Protein AF-A0A2U0E2W1-F1 (afdb_monomer_lite)

Foldseek 3Di:
DPDDFFWWFFQDWADDPFKTKTFIDTPVQQVVCVVVVHDSNPRDTQKMWMWGHPVPPPDTDIDMDGPDDPPRPVNVNSVVCSVVRVVLSVVCVVVVHHPVRSCVVGGRDIDGPDD

Secondary structure (DSSP, 8-state):
-PPPP--EEEEEEEE-SSEEEEEEEEHHHHHHHHHTT--STTS--SEEEEEEE-SSSS-EEEEEEE-PPTT-HHHHHHHHTHHHHHHHHHHHHHTT--HHHHHHHHTT-EE----

Sequence (115 aa):
MEEKLTHLIINWIEVDHHMILVGATDNIHWNLEKEFGGSGADAKSSVWVTLEENGKGRSFSEEAHFFCFPGDPARSLAMSHVFDLFETAWSIKNQNMNLDEAREKFFGKIIEAVA

Radius of gyration: 14.32 Å; chains: 1; bounding box: 39×30×36 Å

Structure (mmCIF, N/CA/C/O backbone):
data_AF-A0A2U0E2W1-F1
#
_entry.id   AF-A0A2U0E2W1-F1
#
loop_
_atom_site.group_PDB
_atom_site.id
_atom_site.type_symbol
_atom_site.label_atom_id
_atom_site.label_alt_id
_atom_site.label_comp_id
_atom_site.label_asym_id
_atom_site.label_entity_id
_atom_site.label_seq_id
_atom_site.pdbx_PDB_ins_code
_atom_site.Cartn_x
_atom_site.Cartn_y
_atom_site.Cartn_z
_atom_site.occupancy
_atom_site.B_iso_or_equiv
_atom_site.auth_seq_id
_atom_site.auth_comp_id
_atom_site.auth_asym_id
_atom_site.auth_atom_id
_atom_site.pdbx_PDB_model_num
ATOM 1 N N . MET A 1 1 ? 18.323 5.177 -19.862 1.00 47.75 1 MET A N 1
ATOM 2 C CA . MET A 1 1 ? 18.703 4.117 -18.910 1.00 47.75 1 MET A CA 1
ATOM 3 C C . MET A 1 1 ? 17.381 3.547 -18.445 1.00 47.75 1 MET A C 1
ATOM 5 O O . MET A 1 1 ? 16.591 4.339 -17.956 1.00 47.75 1 MET A O 1
ATOM 9 N N . GLU A 1 2 ? 17.062 2.287 -18.748 1.00 62.94 2 GLU A N 1
ATOM 10 C CA . GLU A 1 2 ? 15.793 1.710 -18.282 1.00 62.94 2 GLU A CA 1
ATOM 11 C C . GLU A 1 2 ? 15.810 1.704 -16.757 1.00 62.94 2 GLU A C 1
ATOM 13 O O . GLU A 1 2 ? 16.751 1.198 -16.140 1.00 62.94 2 GLU A O 1
ATOM 18 N N . GLU A 1 3 ? 14.826 2.365 -16.158 1.00 77.06 3 GLU A N 1
ATOM 19 C CA . GLU A 1 3 ? 14.713 2.426 -14.715 1.00 77.06 3 GLU A CA 1
ATOM 20 C C . GLU A 1 3 ? 14.404 1.028 -14.175 1.00 77.06 3 GLU A C 1
ATOM 22 O O . GLU A 1 3 ? 13.548 0.313 -14.696 1.00 77.06 3 GLU A O 1
ATOM 27 N N . LYS A 1 4 ? 15.157 0.597 -13.161 1.00 86.94 4 LYS A N 1
ATOM 28 C CA . LYS A 1 4 ? 15.029 -0.752 -12.618 1.00 86.94 4 LYS A CA 1
ATOM 29 C C . LYS A 1 4 ? 13.922 -0.782 -11.569 1.00 86.94 4 LYS A C 1
ATOM 31 O O . LYS A 1 4 ? 13.895 0.056 -10.667 1.00 86.94 4 LYS A O 1
ATOM 36 N N . LEU A 1 5 ? 13.078 -1.808 -11.641 1.00 90.75 5 LEU A N 1
ATOM 37 C CA . LEU A 1 5 ? 12.143 -2.143 -10.575 1.00 90.75 5 LEU A CA 1
ATOM 38 C C . LEU A 1 5 ? 12.927 -2.557 -9.321 1.00 90.75 5 LEU A C 1
ATOM 40 O O . LEU A 1 5 ? 13.697 -3.522 -9.363 1.00 90.75 5 LEU A O 1
ATOM 44 N N . THR A 1 6 ? 12.756 -1.824 -8.225 1.00 92.81 6 THR A N 1
AT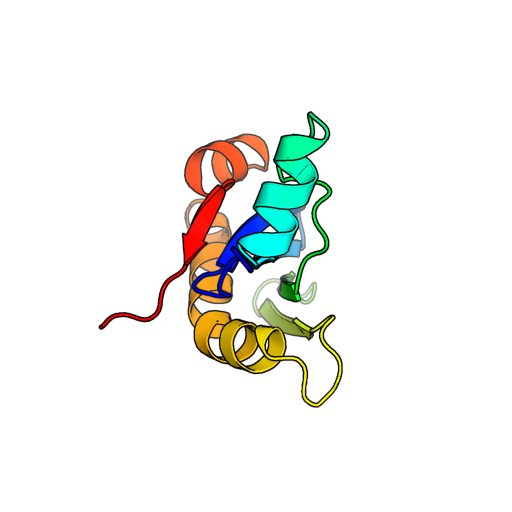OM 45 C CA . THR A 1 6 ? 13.568 -2.004 -7.007 1.00 92.81 6 THR A CA 1
ATOM 46 C C . THR A 1 6 ? 12.755 -2.040 -5.725 1.00 92.81 6 THR A C 1
ATOM 48 O O . THR A 1 6 ? 13.105 -2.804 -4.831 1.00 92.81 6 THR A O 1
ATOM 51 N N . HIS A 1 7 ? 11.689 -1.251 -5.632 1.00 94.94 7 HIS A N 1
ATOM 52 C CA . HIS A 1 7 ? 10.918 -1.097 -4.404 1.00 94.94 7 HIS A CA 1
ATOM 53 C C . HIS A 1 7 ? 9.472 -0.702 -4.698 1.00 94.94 7 HIS A C 1
ATOM 55 O O . HIS A 1 7 ? 9.136 -0.291 -5.816 1.00 94.94 7 HIS A O 1
ATOM 61 N N . LEU A 1 8 ? 8.623 -0.847 -3.682 1.00 96.19 8 LEU A N 1
ATOM 62 C CA . LEU A 1 8 ? 7.266 -0.314 -3.693 1.00 96.19 8 LEU A CA 1
ATOM 63 C C . LEU A 1 8 ? 7.208 0.988 -2.902 1.00 96.19 8 LEU A C 1
ATOM 65 O O . LEU A 1 8 ? 8.022 1.231 -2.013 1.00 96.19 8 LEU A O 1
ATOM 69 N N . ILE A 1 9 ? 6.227 1.818 -3.218 1.00 97.62 9 ILE A N 1
ATOM 70 C CA . ILE A 1 9 ? 5.964 3.093 -2.565 1.00 97.62 9 ILE A CA 1
ATOM 71 C C . ILE A 1 9 ? 4.481 3.128 -2.225 1.00 97.62 9 ILE A C 1
ATOM 73 O O . ILE A 1 9 ? 3.642 2.927 -3.106 1.00 97.62 9 ILE A O 1
ATOM 77 N N . ILE A 1 10 ? 4.149 3.381 -0.959 1.00 98.31 10 ILE A N 1
ATOM 78 C CA . ILE A 1 10 ? 2.753 3.536 -0.536 1.00 98.31 10 ILE A CA 1
ATOM 79 C C . ILE A 1 10 ? 2.178 4.772 -1.217 1.00 98.31 10 ILE A C 1
ATOM 81 O O . ILE A 1 10 ? 2.625 5.893 -0.972 1.00 98.31 10 ILE A O 1
ATOM 85 N N . ASN A 1 11 ? 1.175 4.572 -2.061 1.00 97.94 11 ASN A N 1
ATOM 86 C CA . ASN A 1 11 ? 0.600 5.631 -2.881 1.00 97.94 11 ASN A CA 1
ATOM 87 C C . ASN A 1 11 ? -0.911 5.786 -2.718 1.00 97.94 11 ASN A C 1
ATOM 89 O O . ASN A 1 11 ? -1.475 6.774 -3.174 1.00 97.94 11 ASN A O 1
ATOM 93 N N . TRP A 1 12 ? -1.563 4.857 -2.026 1.00 97.88 12 TRP A N 1
ATOM 94 C CA . TRP A 1 12 ? -2.989 4.939 -1.756 1.00 97.88 12 TRP A CA 1
ATOM 95 C C . TRP A 1 12 ? -3.239 4.593 -0.299 1.00 97.88 12 TRP A C 1
ATOM 97 O O . TRP A 1 12 ? -2.829 3.542 0.179 1.00 97.88 12 TRP A O 1
ATOM 107 N N . ILE A 1 13 ? -3.886 5.498 0.424 1.00 98.25 13 ILE A N 1
ATOM 108 C CA . ILE A 1 13 ? -4.382 5.236 1.769 1.00 98.25 13 ILE A CA 1
ATOM 109 C C . ILE A 1 13 ? -5.830 5.697 1.807 1.00 98.25 13 ILE A C 1
ATOM 111 O O . ILE A 1 13 ? -6.107 6.835 1.428 1.00 98.25 13 ILE A O 1
ATOM 115 N N . GLU A 1 14 ? -6.725 4.833 2.273 1.00 97.31 14 GLU A N 1
ATOM 116 C CA . GLU A 1 14 ? -8.082 5.211 2.664 1.00 97.31 14 GLU A CA 1
ATOM 117 C C . GLU A 1 14 ? -8.341 4.756 4.088 1.00 97.31 14 GLU A C 1
ATOM 119 O O . GLU A 1 14 ? -7.899 3.686 4.511 1.00 97.31 14 GLU A O 1
ATOM 124 N N . VAL A 1 15 ? -9.062 5.591 4.825 1.00 96.81 15 VAL A N 1
ATOM 125 C CA . VAL A 1 15 ? -9.493 5.297 6.184 1.00 96.81 15 VAL A CA 1
ATOM 126 C C . VAL A 1 15 ? -10.961 5.667 6.277 1.00 96.81 15 VAL A C 1
ATOM 128 O O . VAL A 1 15 ? -11.316 6.843 6.204 1.00 96.81 15 VAL A O 1
ATOM 131 N N . ASP A 1 16 ? -11.799 4.655 6.444 1.00 92.50 16 ASP A N 1
ATOM 132 C CA . ASP A 1 16 ? -13.214 4.788 6.759 1.00 92.50 16 ASP A CA 1
ATOM 133 C C . ASP A 1 16 ? -13.531 4.026 8.060 1.00 92.50 16 ASP A C 1
ATOM 135 O O . ASP A 1 16 ? -12.709 3.286 8.603 1.00 92.50 16 ASP A O 1
ATOM 139 N N . HIS A 1 17 ? -14.744 4.200 8.575 1.00 83.75 17 HIS A N 1
ATOM 140 C CA . HIS A 1 17 ? -15.236 3.635 9.827 1.00 83.75 17 HIS A CA 1
ATOM 141 C C . HIS A 1 17 ? -15.154 2.107 9.863 1.00 83.75 17 HIS A C 1
ATOM 143 O O . HIS A 1 17 ? -15.018 1.537 10.943 1.00 83.75 17 HIS A O 1
ATOM 149 N N . HIS A 1 18 ? -15.229 1.453 8.702 1.00 88.12 18 HIS A N 1
ATOM 150 C CA . HIS A 1 18 ? -15.271 -0.006 8.591 1.00 88.12 18 HIS A CA 1
ATOM 151 C C . HIS A 1 18 ? -14.124 -0.602 7.784 1.00 88.12 18 HIS A C 1
ATOM 153 O O . HIS A 1 18 ? -13.991 -1.821 7.763 1.00 88.12 18 HIS A O 1
ATOM 159 N N . MET A 1 19 ? -13.299 0.220 7.137 1.00 94.44 19 MET A N 1
ATOM 160 C CA . MET A 1 19 ? -12.278 -0.255 6.213 1.00 94.44 19 MET A CA 1
ATOM 161 C C . MET A 1 19 ? -11.056 0.656 6.244 1.00 94.44 19 MET A C 1
ATOM 163 O O . MET A 1 19 ? -11.168 1.879 6.189 1.00 94.44 19 MET A O 1
ATOM 167 N N . ILE A 1 20 ? -9.879 0.041 6.261 1.00 97.62 20 ILE A N 1
ATOM 168 C CA . ILE A 1 20 ? -8.612 0.701 5.953 1.00 97.62 20 ILE A CA 1
ATOM 169 C C . ILE A 1 20 ? -8.052 0.069 4.685 1.00 97.62 20 ILE A C 1
ATOM 171 O O . ILE A 1 20 ? -7.963 -1.154 4.606 1.00 97.62 20 ILE A O 1
ATOM 175 N N . LEU A 1 21 ? -7.654 0.896 3.722 1.00 98.12 21 LEU A N 1
ATOM 176 C CA . LEU A 1 21 ? -6.968 0.473 2.505 1.00 98.12 21 LEU A CA 1
ATOM 177 C C . LEU A 1 21 ? -5.548 1.029 2.506 1.00 98.12 21 LEU A C 1
ATOM 179 O O . LEU A 1 21 ? -5.345 2.216 2.764 1.00 98.12 21 LEU A O 1
ATOM 183 N N . VAL A 1 22 ? -4.573 0.182 2.178 1.00 98.50 22 VAL A N 1
ATOM 184 C CA . VAL A 1 22 ? -3.188 0.598 1.926 1.00 98.50 22 VAL A CA 1
ATOM 185 C C . VAL A 1 22 ? -2.727 0.001 0.599 1.00 98.50 22 VAL A C 1
ATOM 187 O O . VAL A 1 22 ? -2.572 -1.211 0.462 1.00 98.50 22 VAL A O 1
ATOM 190 N N . GLY A 1 23 ? -2.524 0.863 -0.390 1.00 98.12 23 GLY A N 1
ATOM 191 C CA . GLY A 1 23 ? -2.039 0.534 -1.722 1.00 98.12 23 GLY A CA 1
ATOM 192 C C . GLY A 1 23 ? -0.613 1.008 -1.950 1.00 98.12 23 GLY A C 1
ATOM 193 O O . GLY A 1 23 ? -0.183 2.039 -1.423 1.00 98.12 23 GLY A O 1
ATOM 194 N N . ALA A 1 24 ? 0.114 0.245 -2.758 1.00 98.06 24 ALA A N 1
ATOM 195 C CA . ALA A 1 24 ? 1.467 0.572 -3.159 1.00 98.06 24 ALA A CA 1
ATOM 196 C C . ALA A 1 24 ? 1.679 0.390 -4.664 1.00 98.06 24 ALA A C 1
ATOM 198 O O . ALA A 1 24 ? 1.205 -0.567 -5.284 1.00 98.06 24 ALA A O 1
ATOM 199 N N . THR A 1 25 ? 2.436 1.316 -5.236 1.00 97.19 25 THR A N 1
ATOM 200 C CA . THR A 1 25 ? 2.920 1.312 -6.619 1.00 97.19 25 THR A CA 1
ATOM 201 C C . THR A 1 25 ? 4.396 0.939 -6.638 1.00 97.19 25 THR A C 1
ATOM 203 O O . THR A 1 25 ? 5.072 1.039 -5.618 1.00 97.19 25 THR A O 1
ATOM 206 N N . ASP A 1 26 ? 4.931 0.539 -7.785 1.00 95.06 26 ASP A N 1
ATOM 207 C CA . ASP A 1 26 ? 6.381 0.455 -7.953 1.00 95.06 26 ASP A CA 1
ATOM 208 C C . ASP A 1 26 ? 7.029 1.809 -8.275 1.00 95.06 26 ASP A C 1
ATOM 210 O O . ASP A 1 26 ? 6.368 2.763 -8.699 1.00 95.06 26 ASP A O 1
ATOM 214 N N . ASN A 1 27 ? 8.349 1.869 -8.078 1.00 94.75 27 ASN A N 1
ATOM 215 C CA . ASN A 1 27 ? 9.157 3.068 -8.283 1.00 94.75 27 ASN A CA 1
ATOM 216 C C . ASN A 1 27 ? 9.107 3.626 -9.713 1.00 94.75 27 ASN A C 1
ATOM 218 O O . ASN A 1 27 ? 9.190 4.839 -9.878 1.00 94.75 27 ASN A O 1
ATOM 222 N N . ILE A 1 28 ? 8.939 2.774 -10.730 1.00 94.69 28 ILE A N 1
ATOM 223 C CA . ILE A 1 28 ? 8.888 3.215 -12.131 1.00 94.69 28 ILE A CA 1
ATOM 224 C C . ILE A 1 28 ? 7.586 3.983 -12.372 1.00 94.69 28 ILE A C 1
ATOM 226 O O . ILE A 1 28 ? 7.612 5.112 -12.859 1.00 94.69 28 ILE A O 1
ATOM 230 N N . HIS A 1 29 ? 6.440 3.409 -11.991 1.00 94.19 29 HIS A N 1
ATOM 231 C CA . HIS A 1 29 ? 5.144 4.081 -12.131 1.00 94.19 29 HIS A CA 1
ATOM 232 C C . HIS A 1 29 ? 5.049 5.351 -11.277 1.00 94.19 29 HIS A C 1
ATOM 234 O O . HIS A 1 29 ? 4.493 6.351 -11.732 1.00 94.19 29 HIS A O 1
ATOM 240 N N . TRP A 1 30 ? 5.623 5.336 -10.071 1.00 95.56 30 TRP A N 1
ATOM 241 C CA . TRP A 1 30 ? 5.699 6.524 -9.221 1.00 95.56 30 TRP A CA 1
ATOM 242 C C . TRP A 1 30 ? 6.482 7.655 -9.891 1.00 95.56 30 TRP A C 1
ATOM 244 O O . TRP A 1 30 ? 5.988 8.778 -9.989 1.00 95.56 30 TRP A O 1
ATOM 254 N N . ASN A 1 31 ? 7.691 7.366 -10.380 1.00 94.12 31 ASN A N 1
ATOM 255 C CA . ASN A 1 31 ? 8.539 8.375 -11.009 1.00 94.12 31 ASN A CA 1
ATOM 256 C C . ASN A 1 31 ? 7.931 8.896 -12.310 1.00 94.12 31 ASN A C 1
ATOM 258 O O . ASN A 1 31 ? 7.939 10.105 -12.527 1.00 94.12 31 ASN A O 1
ATOM 262 N N . LEU A 1 32 ? 7.305 8.027 -13.106 1.00 92.62 32 LEU A N 1
ATOM 263 C CA . LEU A 1 32 ? 6.584 8.438 -14.306 1.00 92.62 32 LEU A CA 1
ATOM 264 C C . LEU A 1 32 ? 5.475 9.450 -13.985 1.00 92.62 32 LEU A C 1
ATOM 266 O O . LEU A 1 32 ? 5.376 10.482 -14.641 1.00 92.62 32 LEU A O 1
ATOM 270 N N . GLU A 1 33 ? 4.655 9.206 -12.960 1.00 92.81 33 GLU A N 1
ATOM 271 C CA . GLU A 1 33 ? 3.610 10.163 -12.575 1.00 92.81 33 GLU A CA 1
ATOM 272 C C . GLU A 1 33 ? 4.210 11.500 -12.109 1.00 92.81 33 GLU A C 1
ATOM 274 O O . GLU A 1 33 ? 3.731 12.569 -12.497 1.00 92.81 33 GLU A O 1
ATOM 279 N N . LYS A 1 34 ? 5.298 11.457 -11.326 1.00 92.06 34 LYS A N 1
ATOM 280 C CA . LYS A 1 34 ? 6.021 12.657 -10.879 1.00 92.06 34 LYS A CA 1
ATOM 281 C C . LYS A 1 34 ? 6.595 13.464 -12.046 1.00 92.06 34 LYS A C 1
ATOM 283 O O . LYS A 1 34 ? 6.529 14.692 -12.010 1.00 92.06 34 LYS A O 1
ATOM 288 N N . GLU A 1 35 ? 7.126 12.810 -13.079 1.00 92.88 35 GLU A N 1
ATOM 289 C CA . GLU A 1 35 ? 7.642 13.471 -14.287 1.00 92.88 35 GLU A CA 1
ATOM 290 C C . GLU A 1 35 ? 6.560 14.279 -15.015 1.00 92.88 35 GLU A C 1
ATOM 292 O O . GLU A 1 35 ? 6.844 15.347 -15.560 1.00 92.88 35 GLU A O 1
ATOM 297 N N . PHE A 1 36 ? 5.304 13.832 -14.959 1.00 90.50 36 PHE A N 1
ATOM 298 C CA . PHE A 1 36 ? 4.155 14.553 -15.516 1.00 90.50 36 PHE A CA 1
ATOM 299 C C . PHE A 1 36 ? 3.539 15.587 -14.556 1.00 90.50 36 PHE A C 1
ATOM 301 O O . PHE A 1 36 ? 2.466 16.122 -14.833 1.00 90.50 36 PHE A O 1
ATOM 308 N N . GLY A 1 37 ? 4.217 15.912 -13.449 1.00 90.38 37 GLY A N 1
ATOM 309 C CA . GLY A 1 37 ? 3.760 16.889 -12.456 1.00 90.38 37 GLY A CA 1
ATOM 310 C C . GLY A 1 37 ? 2.761 16.333 -11.439 1.00 90.38 37 GLY A C 1
ATOM 311 O O . GLY A 1 37 ? 2.159 17.107 -10.693 1.00 90.38 37 GLY A O 1
ATOM 312 N N . GLY A 1 38 ? 2.584 15.011 -11.403 1.00 90.81 38 GLY A N 1
ATOM 313 C CA . GLY A 1 38 ? 1.733 14.316 -10.449 1.00 90.81 38 GLY A CA 1
ATOM 314 C C . GLY A 1 38 ? 2.306 14.269 -9.031 1.00 90.81 38 GLY A C 1
ATOM 315 O O . GLY A 1 38 ? 3.457 14.625 -8.754 1.00 90.81 38 GLY A O 1
ATOM 316 N N . SER A 1 39 ? 1.476 13.817 -8.096 1.00 89.00 39 SER A N 1
ATOM 317 C CA . SER A 1 39 ? 1.822 13.728 -6.676 1.00 89.00 39 SER A CA 1
ATOM 318 C C . SER A 1 39 ? 2.362 12.357 -6.263 1.00 89.00 39 SER A C 1
ATOM 320 O O . SER A 1 39 ? 2.932 12.255 -5.175 1.00 89.00 39 SER A O 1
ATOM 322 N N . GLY A 1 40 ? 2.256 11.341 -7.114 1.00 92.00 40 GLY A N 1
ATOM 323 C CA . GLY A 1 40 ? 2.491 9.939 -6.767 1.00 92.00 40 GLY A CA 1
ATOM 324 C C . GLY A 1 40 ? 1.190 9.200 -6.416 1.00 92.00 40 GLY A C 1
ATOM 325 O O . GLY A 1 40 ? 1.161 7.975 -6.428 1.00 92.00 40 GLY A O 1
ATOM 326 N N . ALA A 1 41 ? 0.112 9.931 -6.100 1.00 90.62 41 ALA A N 1
ATOM 327 C CA . ALA A 1 41 ? -1.154 9.352 -5.653 1.00 90.62 41 ALA A CA 1
ATOM 328 C C . ALA A 1 41 ? -1.951 8.677 -6.778 1.00 90.62 41 ALA A C 1
ATOM 330 O O . ALA A 1 41 ? -2.669 7.719 -6.506 1.00 90.62 41 ALA A O 1
ATOM 331 N N . ASP A 1 42 ? -1.808 9.154 -8.017 1.00 89.19 42 ASP A N 1
ATOM 332 C CA . ASP A 1 42 ? -2.542 8.631 -9.176 1.00 89.19 42 ASP A CA 1
ATOM 333 C C . ASP A 1 42 ? -1.750 7.548 -9.930 1.00 89.19 42 ASP A C 1
ATOM 335 O O . ASP A 1 42 ? -2.230 6.979 -10.915 1.00 89.19 42 ASP A O 1
ATOM 339 N N . ALA A 1 43 ? -0.532 7.235 -9.477 1.00 92.56 43 ALA A N 1
ATOM 340 C CA . ALA A 1 43 ? 0.250 6.123 -9.982 1.00 92.56 43 ALA A CA 1
ATOM 341 C C . ALA A 1 43 ? -0.541 4.814 -9.848 1.00 92.56 43 ALA A C 1
ATOM 343 O O . ALA A 1 43 ? -1.203 4.542 -8.843 1.00 92.56 43 ALA A O 1
ATOM 344 N N . LYS A 1 44 ? -0.456 3.962 -10.871 1.00 91.12 44 LYS A N 1
ATOM 345 C CA . LYS A 1 44 ? -1.110 2.653 -10.856 1.00 91.12 44 LYS A CA 1
ATOM 346 C C . LYS A 1 44 ? -0.558 1.816 -9.694 1.00 91.12 44 LYS A C 1
ATOM 348 O O . LYS A 1 44 ? 0.569 1.340 -9.767 1.00 91.12 44 LYS A O 1
ATOM 353 N N . SER A 1 45 ? -1.372 1.551 -8.674 1.00 93.38 45 SER A N 1
ATOM 354 C CA . SER A 1 45 ? -0.990 0.616 -7.613 1.00 93.38 45 SER A CA 1
ATOM 355 C C . SER A 1 45 ? -0.813 -0.799 -8.173 1.00 93.38 45 SER A C 1
ATOM 357 O O . SER A 1 45 ? -1.651 -1.310 -8.919 1.00 93.38 45 SER A O 1
ATOM 359 N N . SER A 1 46 ? 0.281 -1.448 -7.789 1.00 95.75 46 SER A N 1
ATOM 360 C CA . SER A 1 46 ? 0.594 -2.839 -8.135 1.00 95.75 46 SER A CA 1
ATOM 361 C C . SER A 1 46 ? -0.118 -3.817 -7.196 1.00 95.75 46 SER A C 1
ATOM 363 O O . SER A 1 46 ? -0.501 -4.919 -7.600 1.00 95.75 46 SER A O 1
ATOM 365 N N . VAL A 1 47 ? -0.357 -3.389 -5.955 1.00 97.56 47 VAL A N 1
ATOM 366 C CA . VAL A 1 47 ? -1.103 -4.121 -4.929 1.00 97.56 47 VAL A CA 1
ATOM 367 C C . VAL A 1 47 ? -1.817 -3.145 -4.003 1.00 97.56 47 VAL A C 1
ATOM 369 O O . VAL A 1 47 ? -1.312 -2.053 -3.742 1.00 97.56 47 VAL A O 1
ATOM 372 N N . TRP A 1 48 ? -2.961 -3.555 -3.470 1.00 97.88 48 TRP A N 1
ATOM 373 C CA . TRP A 1 48 ? -3.495 -2.972 -2.247 1.00 97.88 48 TRP A CA 1
ATOM 374 C C . TRP A 1 48 ? -3.926 -4.056 -1.276 1.00 97.88 48 TRP A C 1
ATOM 376 O O . TRP A 1 48 ? -4.254 -5.178 -1.674 1.00 97.88 48 TRP A O 1
ATOM 386 N N . VAL A 1 49 ? -3.944 -3.699 0.000 1.00 98.38 49 VAL A N 1
ATOM 387 C CA . VAL A 1 49 ? -4.547 -4.506 1.051 1.00 98.38 49 VAL A CA 1
ATOM 388 C C . VAL A 1 49 ? -5.710 -3.767 1.683 1.00 98.38 49 VAL A C 1
ATOM 390 O O . VAL A 1 49 ? -5.692 -2.537 1.763 1.00 98.38 49 VAL A O 1
ATOM 393 N N . THR A 1 50 ? -6.693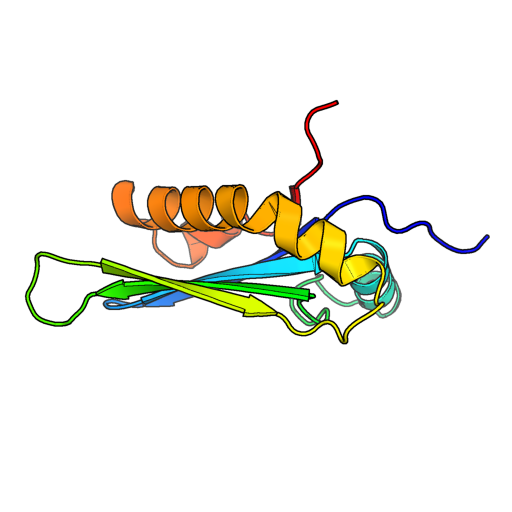 -4.519 2.156 1.00 97.88 50 THR A N 1
ATOM 394 C CA . THR A 1 50 ? -7.791 -3.990 2.959 1.00 97.88 50 THR A CA 1
ATOM 395 C C . THR A 1 50 ? -7.847 -4.684 4.311 1.00 97.88 50 THR A C 1
ATOM 397 O O . THR A 1 50 ? -7.604 -5.886 4.429 1.00 97.88 50 THR A O 1
ATOM 400 N N . LEU A 1 51 ? -8.166 -3.896 5.333 1.00 95.94 51 LEU A N 1
ATOM 401 C CA . LEU A 1 51 ? -8.520 -4.352 6.667 1.00 95.94 51 LEU A CA 1
ATOM 402 C C . LEU A 1 51 ? -9.963 -3.916 6.928 1.00 95.94 51 LEU A C 1
ATOM 404 O O . LEU A 1 51 ? -10.211 -2.732 7.156 1.00 95.94 51 LEU A O 1
ATOM 408 N N . GLU A 1 52 ? -10.907 -4.854 6.861 1.00 94.75 52 GLU A N 1
ATOM 409 C CA . GLU A 1 52 ? -12.347 -4.574 6.950 1.00 94.75 52 GLU A CA 1
ATOM 410 C C . GLU A 1 52 ? -12.956 -5.177 8.218 1.00 94.75 52 GLU A C 1
ATOM 412 O O . GLU A 1 52 ? -12.629 -6.297 8.604 1.00 94.75 52 GLU A O 1
ATOM 417 N N . GLU A 1 53 ? -13.838 -4.437 8.889 1.00 89.44 53 GLU A N 1
ATOM 418 C CA . GLU A 1 53 ? -14.572 -4.917 10.056 1.00 89.44 53 GLU A CA 1
ATOM 419 C C . GLU A 1 53 ? -15.847 -5.662 9.641 1.00 89.44 53 GLU A C 1
ATOM 421 O O . GLU A 1 53 ? -16.751 -5.106 9.022 1.00 89.44 53 GLU A O 1
ATOM 426 N N . ASN A 1 54 ? -16.000 -6.906 10.094 1.00 78.75 54 ASN A N 1
ATOM 427 C CA . ASN A 1 54 ? -17.049 -7.822 9.628 1.00 78.75 54 ASN A CA 1
ATOM 428 C C . ASN A 1 54 ? -18.458 -7.509 10.202 1.00 78.75 54 ASN A C 1
ATOM 430 O O . ASN A 1 54 ? -19.280 -8.416 10.371 1.00 78.75 54 ASN A O 1
ATOM 434 N N . GLY A 1 55 ? -18.725 -6.271 10.635 1.00 67.88 55 GLY A N 1
ATOM 435 C CA . GLY A 1 55 ? -20.001 -5.803 11.203 1.00 67.88 55 GLY A CA 1
ATOM 436 C C . GLY A 1 55 ? -20.415 -6.431 12.545 1.00 67.88 55 GLY A C 1
ATOM 437 O O . GLY A 1 55 ? -21.464 -6.094 13.090 1.00 67.88 55 GLY A O 1
ATOM 438 N N . LYS A 1 56 ? -19.615 -7.355 13.098 1.00 70.06 56 LYS A N 1
ATOM 439 C CA . LYS A 1 56 ? -19.870 -8.054 14.376 1.00 70.06 56 LYS A CA 1
ATOM 440 C C . LYS A 1 56 ? -18.936 -7.623 15.513 1.00 70.06 56 LYS A C 1
ATOM 442 O O . LYS A 1 56 ? -18.913 -8.275 16.559 1.00 70.06 56 LYS A O 1
ATOM 447 N N . GLY A 1 57 ? -18.160 -6.554 15.327 1.00 61.91 57 GLY A N 1
ATOM 448 C CA . GLY A 1 57 ? -17.403 -5.906 16.402 1.00 61.91 57 GLY A CA 1
ATOM 449 C C . GLY A 1 57 ? -16.172 -6.652 16.922 1.00 61.91 57 GLY A C 1
ATOM 450 O O . GLY A 1 57 ? -15.644 -6.263 17.961 1.00 61.91 57 GLY A O 1
ATOM 451 N N . ARG A 1 58 ? -15.758 -7.778 16.315 1.00 64.88 58 ARG A N 1
ATOM 452 C CA . ARG A 1 58 ? -14.710 -8.653 16.896 1.00 64.88 58 ARG A CA 1
ATOM 453 C C . ARG A 1 58 ? -13.771 -9.345 15.916 1.00 64.88 58 ARG A C 1
ATOM 455 O O . ARG A 1 58 ? -12.826 -9.992 16.357 1.00 64.88 58 ARG A O 1
ATOM 462 N N . SER A 1 59 ? -14.020 -9.258 14.620 1.00 80.19 59 SER A N 1
ATOM 463 C CA . SER A 1 59 ? -13.162 -9.891 13.623 1.00 80.19 59 SER A CA 1
ATOM 464 C C . SER A 1 59 ? -12.948 -8.897 12.503 1.00 80.19 59 SER A C 1
ATOM 466 O O . SER A 1 59 ? -13.913 -8.249 12.099 1.00 80.19 59 SER A O 1
ATOM 468 N N . PHE A 1 60 ? -11.693 -8.778 12.084 1.00 87.94 60 PHE A N 1
ATOM 469 C CA . PHE A 1 60 ? -11.310 -8.091 10.865 1.00 87.94 60 PHE A CA 1
ATOM 470 C C . PHE A 1 60 ? -10.956 -9.141 9.817 1.00 87.94 60 PHE A C 1
ATOM 472 O O . PHE A 1 60 ? -10.377 -10.179 10.157 1.00 87.94 60 PHE A O 1
ATOM 479 N N . SER A 1 61 ? -11.319 -8.889 8.568 1.00 93.38 61 SER A N 1
ATOM 480 C CA . SER A 1 61 ? -10.801 -9.609 7.411 1.00 93.38 61 SER A CA 1
ATOM 481 C C . SER A 1 61 ? -9.659 -8.830 6.776 1.00 93.38 61 SER A C 1
ATOM 483 O O . SER A 1 61 ? -9.709 -7.607 6.665 1.00 93.38 61 SER A O 1
ATOM 485 N N . GLU A 1 62 ? -8.646 -9.576 6.353 1.00 95.69 62 GLU A N 1
ATOM 486 C CA . GLU A 1 62 ? -7.480 -9.085 5.630 1.00 95.69 62 GLU A CA 1
ATOM 487 C C . GLU A 1 62 ? -7.546 -9.607 4.196 1.00 95.69 62 GLU A C 1
ATOM 489 O O . GLU A 1 62 ? -7.547 -10.821 3.974 1.00 95.69 62 GLU A O 1
ATOM 494 N N . GLU A 1 63 ? -7.601 -8.707 3.216 1.00 97.31 63 GLU A N 1
ATOM 495 C CA . GLU A 1 63 ? -7.570 -9.074 1.800 1.00 97.31 63 GLU A CA 1
ATOM 496 C C . GLU A 1 63 ? -6.423 -8.384 1.073 1.00 97.31 63 GLU A C 1
ATOM 498 O O . GLU A 1 63 ? -6.078 -7.245 1.373 1.00 97.31 63 GLU A O 1
ATOM 503 N N . ALA A 1 64 ? -5.845 -9.074 0.090 1.00 97.44 64 ALA A N 1
ATOM 504 C CA . ALA A 1 64 ? -4.821 -8.531 -0.792 1.00 97.44 64 ALA A CA 1
ATOM 505 C C . ALA A 1 64 ? -5.282 -8.649 -2.245 1.00 97.44 64 ALA A C 1
ATOM 507 O O . ALA A 1 64 ? -5.653 -9.730 -2.709 1.00 97.44 64 ALA A O 1
ATOM 508 N N . HIS A 1 65 ? -5.216 -7.540 -2.974 1.00 97.44 65 HIS A N 1
ATOM 509 C CA . HIS A 1 65 ? -5.612 -7.446 -4.374 1.00 97.44 65 HIS A CA 1
ATOM 510 C C . HIS A 1 65 ? -4.405 -7.036 -5.207 1.00 97.44 65 HIS A C 1
ATOM 512 O O . HIS A 1 65 ? -3.713 -6.075 -4.879 1.00 97.44 65 HIS A O 1
ATOM 518 N N . PHE A 1 66 ? -4.150 -7.761 -6.294 1.00 96.38 66 PHE A N 1
ATOM 519 C CA . PHE A 1 66 ? -2.986 -7.550 -7.154 1.00 96.38 66 PHE A CA 1
ATOM 520 C C . PHE A 1 66 ? -3.423 -7.104 -8.549 1.00 96.38 66 PHE A C 1
ATOM 522 O O . PHE A 1 66 ? -4.275 -7.742 -9.167 1.00 96.38 66 PHE A O 1
ATOM 529 N N . PHE A 1 67 ? -2.772 -6.069 -9.079 1.00 94.88 67 PHE A N 1
ATOM 530 C CA . PHE A 1 67 ? -3.063 -5.475 -10.396 1.00 94.88 67 PHE A CA 1
ATOM 531 C C . PHE A 1 67 ? -1.950 -5.733 -11.421 1.00 94.88 67 PHE A C 1
ATOM 533 O O . PHE A 1 67 ? -1.843 -5.063 -12.458 1.00 94.88 67 PHE A O 1
ATOM 540 N N . CYS A 1 68 ? -1.116 -6.727 -11.121 1.00 92.12 68 CYS A N 1
ATOM 541 C CA . CYS A 1 68 ? -0.056 -7.238 -11.975 1.00 92.12 68 CYS A CA 1
ATOM 542 C C . CYS A 1 68 ? -0.525 -8.518 -12.678 1.00 92.12 68 CYS A C 1
ATOM 544 O O . CYS A 1 68 ? -1.125 -9.402 -12.059 1.00 92.12 68 CYS A O 1
ATOM 546 N N . PHE A 1 69 ? -0.211 -8.657 -13.963 1.00 89.25 69 PHE A N 1
ATOM 547 C CA . PHE A 1 69 ? -0.495 -9.883 -14.711 1.00 89.25 69 PHE A CA 1
ATOM 548 C C . PHE A 1 69 ? 0.535 -10.985 -14.380 1.00 89.25 69 PHE A C 1
ATOM 550 O O . PHE A 1 69 ? 1.637 -10.698 -13.902 1.00 89.25 69 PHE A O 1
ATOM 557 N N . PRO A 1 70 ? 0.223 -12.275 -14.610 1.00 90.94 70 PRO A N 1
ATOM 558 C CA . PRO A 1 70 ? 1.205 -13.347 -14.456 1.00 90.94 70 PRO A CA 1
ATOM 559 C C . PRO A 1 70 ? 2.455 -13.115 -15.323 1.00 90.94 70 PRO A C 1
ATOM 561 O O . PRO A 1 70 ? 2.340 -12.934 -16.531 1.00 90.94 70 PRO A O 1
ATOM 564 N N . GLY A 1 71 ? 3.643 -13.146 -14.709 1.00 86.88 71 GLY A N 1
ATOM 565 C CA . GLY A 1 71 ? 4.927 -12.888 -15.380 1.00 86.88 71 GLY A CA 1
ATOM 566 C C . GLY A 1 71 ? 5.414 -11.436 -15.314 1.00 86.88 71 GLY A C 1
ATOM 567 O O . GLY A 1 71 ? 6.557 -11.174 -15.677 1.00 86.88 71 GLY A O 1
ATOM 568 N N . ASP A 1 72 ? 4.592 -10.513 -14.811 1.00 89.00 72 ASP A N 1
ATOM 569 C CA . ASP A 1 72 ? 5.001 -9.138 -14.519 1.00 89.00 72 ASP A CA 1
ATOM 570 C C . ASP A 1 72 ? 6.057 -9.116 -13.390 1.00 89.00 72 ASP A C 1
ATOM 572 O O . ASP A 1 72 ? 5.791 -9.656 -12.307 1.00 89.00 72 ASP A O 1
ATOM 576 N N . PRO A 1 73 ? 7.239 -8.498 -13.590 1.00 86.81 73 PRO A N 1
ATOM 577 C CA . PRO A 1 73 ? 8.248 -8.346 -12.542 1.00 86.81 73 PRO A CA 1
ATOM 578 C C . PRO A 1 73 ? 7.722 -7.678 -11.261 1.00 86.81 73 PRO A C 1
ATOM 580 O O . PRO A 1 73 ? 8.140 -8.060 -10.165 1.00 86.81 73 PRO A O 1
ATOM 583 N N . ALA A 1 74 ? 6.772 -6.741 -11.371 1.00 90.75 74 ALA A N 1
ATOM 584 C CA . ALA A 1 74 ? 6.165 -6.059 -10.225 1.00 90.75 74 ALA A CA 1
ATOM 585 C C . ALA A 1 74 ? 5.356 -7.013 -9.339 1.00 90.75 74 ALA A C 1
ATOM 587 O O . ALA A 1 74 ? 5.241 -6.789 -8.135 1.00 90.75 74 ALA A O 1
ATOM 588 N N . ARG A 1 75 ? 4.861 -8.128 -9.893 1.00 93.69 75 ARG A N 1
ATOM 589 C CA . ARG A 1 75 ? 4.045 -9.101 -9.158 1.00 93.69 75 ARG A CA 1
ATOM 590 C C . ARG A 1 75 ? 4.815 -9.766 -8.022 1.00 93.69 75 ARG A C 1
ATOM 592 O O . ARG A 1 75 ? 4.272 -9.920 -6.932 1.00 93.69 75 ARG A O 1
ATOM 599 N N . SER A 1 76 ? 6.052 -10.195 -8.273 1.00 92.00 76 SER A N 1
ATOM 600 C CA . SER A 1 76 ? 6.869 -10.855 -7.246 1.00 92.00 76 SER A CA 1
ATOM 601 C C . SER A 1 76 ? 7.184 -9.903 -6.096 1.00 92.00 76 SER A C 1
ATOM 603 O O . SER A 1 76 ? 7.097 -10.305 -4.940 1.00 92.00 76 SER A O 1
ATOM 605 N N . LEU A 1 77 ? 7.478 -8.642 -6.423 1.00 92.50 77 LEU A N 1
ATOM 606 C CA . LEU A 1 77 ? 7.747 -7.593 -5.444 1.00 92.50 77 LEU A CA 1
ATOM 607 C C . LEU A 1 77 ? 6.492 -7.232 -4.632 1.00 92.50 77 LEU A C 1
ATOM 609 O O . LEU A 1 77 ? 6.542 -7.145 -3.411 1.00 92.50 77 LEU A O 1
ATOM 613 N N . ALA A 1 78 ? 5.341 -7.094 -5.295 1.00 94.25 78 ALA A N 1
ATOM 614 C CA . ALA A 1 78 ? 4.053 -6.904 -4.635 1.00 94.25 78 ALA A CA 1
ATOM 615 C C . ALA A 1 78 ? 3.759 -8.026 -3.630 1.00 94.25 78 ALA A C 1
ATOM 617 O O . ALA A 1 78 ? 3.388 -7.760 -2.491 1.00 94.25 78 ALA A O 1
ATOM 618 N N . MET A 1 79 ? 3.964 -9.284 -4.031 1.00 94.75 79 MET A N 1
ATOM 619 C CA . MET A 1 79 ? 3.721 -10.444 -3.172 1.00 94.75 79 MET A CA 1
ATOM 620 C C . MET A 1 79 ? 4.668 -10.530 -1.976 1.00 94.75 79 MET A C 1
ATOM 622 O O . MET A 1 79 ? 4.220 -10.918 -0.900 1.00 94.75 79 MET A O 1
ATOM 626 N N . SER A 1 80 ? 5.945 -10.168 -2.131 1.00 93.06 80 SER A N 1
ATOM 627 C CA . SER A 1 80 ? 6.908 -10.217 -1.023 1.00 93.06 80 SER A CA 1
ATOM 628 C C . SER A 1 80 ? 6.630 -9.190 0.075 1.00 93.06 80 SER A C 1
ATOM 630 O O . SER A 1 80 ? 7.104 -9.379 1.190 1.00 93.06 80 SER A O 1
ATOM 632 N N . HIS A 1 81 ? 5.851 -8.147 -0.223 1.00 94.44 81 HIS A N 1
ATOM 633 C CA . HIS A 1 81 ? 5.601 -7.012 0.671 1.00 94.44 81 HIS A CA 1
ATOM 634 C C . HIS A 1 81 ? 4.153 -6.875 1.152 1.00 94.44 81 HIS A C 1
ATOM 636 O O . HIS A 1 81 ? 3.813 -5.904 1.823 1.00 94.44 81 HIS A O 1
ATOM 642 N N . VAL A 1 82 ? 3.287 -7.853 0.869 1.00 96.00 82 VAL A N 1
ATOM 643 C CA . VAL A 1 82 ? 1.898 -7.833 1.365 1.00 96.00 82 VAL A CA 1
ATOM 644 C C . VAL A 1 82 ? 1.833 -7.789 2.892 1.00 96.00 82 VAL A C 1
ATOM 646 O O . VAL A 1 82 ? 0.991 -7.089 3.445 1.00 96.00 82 VAL A O 1
ATOM 649 N N . PHE A 1 83 ? 2.745 -8.487 3.572 1.00 96.12 83 PHE A N 1
ATOM 650 C CA . PHE A 1 83 ? 2.834 -8.445 5.031 1.00 96.12 83 PHE A CA 1
ATOM 651 C C . PHE A 1 83 ? 3.096 -7.021 5.550 1.00 96.12 83 PHE A C 1
ATOM 653 O O . PHE A 1 83 ? 2.387 -6.554 6.435 1.00 96.12 83 PHE A O 1
ATOM 660 N N . ASP A 1 84 ? 4.042 -6.293 4.948 1.00 96.62 84 ASP A N 1
ATOM 661 C CA . ASP A 1 84 ? 4.375 -4.917 5.346 1.00 96.62 84 ASP A CA 1
ATOM 662 C C . ASP A 1 84 ? 3.190 -3.950 5.156 1.00 96.62 84 ASP A C 1
ATOM 664 O O . ASP A 1 84 ? 2.992 -3.010 5.937 1.00 96.62 84 ASP A O 1
ATOM 668 N N . LEU A 1 85 ? 2.374 -4.189 4.125 1.00 97.62 85 LEU A N 1
ATOM 669 C CA . LEU A 1 85 ? 1.157 -3.419 3.870 1.00 97.62 85 LEU A CA 1
ATOM 670 C C . LEU A 1 85 ? 0.081 -3.700 4.925 1.00 97.62 85 LEU A C 1
ATOM 672 O O . LEU A 1 85 ? -0.528 -2.753 5.427 1.00 97.62 85 LEU A O 1
ATOM 676 N N . PHE A 1 86 ? -0.118 -4.963 5.314 1.00 97.81 86 PHE A N 1
ATOM 677 C CA . PHE A 1 86 ? -1.038 -5.311 6.402 1.00 97.81 86 PHE A CA 1
ATOM 678 C C . PHE A 1 86 ? -0.585 -4.732 7.742 1.00 97.81 86 PHE A C 1
ATOM 680 O O . PHE A 1 86 ? -1.389 -4.112 8.435 1.00 97.81 86 PHE A O 1
ATOM 687 N N . GLU A 1 87 ? 0.703 -4.826 8.079 1.00 97.69 87 GLU A N 1
ATOM 688 C CA . GLU A 1 87 ? 1.253 -4.195 9.286 1.00 97.69 87 GLU A CA 1
ATOM 689 C C . GLU A 1 87 ? 1.024 -2.678 9.284 1.00 97.69 87 GLU A C 1
ATOM 691 O O . GLU A 1 87 ? 0.716 -2.080 10.318 1.00 97.69 87 GLU A O 1
ATOM 696 N N . THR A 1 88 ? 1.101 -2.039 8.113 1.00 97.94 88 THR A N 1
ATOM 697 C CA . THR A 1 88 ? 0.764 -0.618 7.969 1.00 97.94 88 THR A CA 1
ATOM 698 C C . THR A 1 88 ? -0.725 -0.359 8.221 1.00 97.94 88 THR A C 1
ATOM 700 O O . THR A 1 88 ? -1.055 0.535 9.005 1.00 97.94 88 THR A O 1
ATOM 703 N N . ALA A 1 89 ? -1.626 -1.156 7.639 1.00 97.88 89 ALA A N 1
ATOM 704 C CA . ALA A 1 89 ? -3.070 -1.045 7.868 1.00 97.88 89 ALA A CA 1
ATOM 705 C C . ALA A 1 89 ? -3.438 -1.246 9.353 1.00 97.88 89 ALA A C 1
ATOM 707 O O . ALA A 1 89 ? -4.189 -0.454 9.930 1.00 97.88 89 ALA A O 1
ATOM 708 N N . TRP A 1 90 ? -2.835 -2.234 10.020 1.00 97.31 90 TRP A N 1
ATOM 709 C CA . TRP A 1 90 ? -2.982 -2.445 11.462 1.00 97.31 90 TRP A CA 1
ATOM 710 C C . TRP A 1 90 ? -2.415 -1.297 12.288 1.00 97.31 90 TRP A C 1
ATOM 712 O O . TRP A 1 90 ? -3.013 -0.910 13.291 1.00 97.31 90 TRP A O 1
ATOM 722 N N . SER A 1 91 ? -1.286 -0.718 11.877 1.00 97.69 91 SER A N 1
ATOM 723 C CA . SER A 1 91 ? -0.699 0.453 12.530 1.00 97.69 91 SER A CA 1
ATOM 724 C C . SER A 1 91 ? -1.689 1.620 12.551 1.00 97.69 91 SER A C 1
ATOM 726 O O . SER A 1 91 ? -1.926 2.188 13.621 1.00 97.69 91 SER A O 1
ATOM 728 N N . ILE A 1 92 ? -2.313 1.918 11.405 1.00 97.50 92 ILE A N 1
ATOM 729 C CA . ILE A 1 92 ? -3.368 2.934 11.253 1.00 97.50 92 ILE A CA 1
ATOM 730 C C . ILE A 1 92 ? -4.542 2.613 12.189 1.00 97.50 92 ILE A C 1
ATOM 732 O O . ILE A 1 92 ? -4.947 3.467 12.983 1.00 97.50 92 ILE A O 1
ATOM 736 N N . LYS A 1 93 ? -5.035 1.365 12.175 1.00 95.25 93 LYS A N 1
ATOM 737 C CA . LYS A 1 93 ? -6.168 0.932 13.010 1.00 95.25 93 LYS A CA 1
ATOM 738 C C . LYS A 1 93 ? -5.895 1.060 14.506 1.00 95.25 93 LYS A C 1
ATOM 740 O O . LYS A 1 93 ? -6.736 1.578 15.241 1.00 95.25 93 LYS A O 1
ATOM 745 N N . ASN A 1 94 ? -4.751 0.555 14.960 1.00 95.44 94 ASN A N 1
ATOM 746 C CA . ASN A 1 94 ? -4.403 0.428 16.377 1.00 95.44 94 ASN A CA 1
ATOM 747 C C . ASN A 1 94 ? -4.081 1.776 17.022 1.00 95.44 94 ASN A C 1
ATOM 749 O O . ASN A 1 94 ? -4.280 1.951 18.221 1.00 95.44 94 ASN A O 1
ATOM 753 N N . GLN A 1 95 ? -3.604 2.734 16.229 1.00 96.75 95 GLN A N 1
ATOM 754 C CA . GLN A 1 95 ? -3.396 4.118 16.658 1.00 96.75 95 GLN A CA 1
ATOM 755 C C . GLN A 1 95 ? -4.622 5.004 16.417 1.00 96.75 95 GLN A C 1
ATOM 757 O O . GLN A 1 95 ? -4.586 6.173 16.786 1.00 96.75 95 GLN A O 1
ATOM 762 N N . ASN A 1 96 ? -5.698 4.456 15.840 1.00 95.38 96 ASN A N 1
ATOM 763 C CA . ASN A 1 96 ? -6.926 5.178 15.515 1.00 95.38 96 ASN A CA 1
ATOM 764 C C . ASN A 1 96 ? -6.666 6.448 14.682 1.00 95.38 96 ASN A C 1
ATOM 766 O O . ASN A 1 96 ? -7.240 7.500 14.959 1.00 95.38 96 ASN A O 1
ATOM 770 N N . MET A 1 97 ? -5.769 6.336 13.697 1.00 97.62 97 MET A N 1
ATOM 771 C CA . MET A 1 97 ? -5.424 7.448 12.813 1.00 97.62 97 MET A CA 1
ATOM 772 C C . MET A 1 97 ? -6.593 7.776 11.889 1.00 97.62 97 MET A C 1
ATOM 774 O O . MET A 1 97 ? -7.254 6.871 11.380 1.00 97.62 97 MET A O 1
ATOM 778 N N . ASN A 1 98 ? -6.808 9.059 11.621 1.00 97.38 98 ASN A N 1
ATOM 779 C CA . ASN A 1 98 ? -7.629 9.499 10.499 1.00 97.38 98 ASN A CA 1
ATOM 780 C C . ASN A 1 98 ? -6.830 9.468 9.178 1.00 97.38 98 ASN A C 1
ATOM 782 O O . ASN A 1 98 ? -5.632 9.176 9.157 1.00 97.38 98 ASN A O 1
ATOM 786 N N . LEU A 1 99 ? -7.503 9.761 8.062 1.00 97.62 99 LEU A N 1
ATOM 787 C CA . LEU A 1 99 ? -6.887 9.747 6.734 1.00 97.62 99 LEU A CA 1
ATOM 788 C C . LEU A 1 99 ? -5.673 10.683 6.627 1.00 97.62 99 LEU A C 1
ATOM 790 O O . LEU A 1 99 ? -4.648 10.280 6.078 1.00 97.62 99 LEU A O 1
ATOM 794 N N . ASP A 1 100 ? -5.770 11.907 7.146 1.00 97.75 100 ASP A N 1
ATOM 795 C CA . ASP A 1 100 ? -4.699 12.901 7.039 1.00 97.75 100 ASP A CA 1
ATOM 796 C C . ASP A 1 100 ? -3.463 12.464 7.835 1.00 97.75 100 ASP A C 1
ATOM 798 O O . ASP A 1 100 ? -2.354 12.481 7.304 1.00 97.75 100 ASP A O 1
ATOM 802 N N . GLU A 1 101 ? -3.655 11.968 9.061 1.00 98.19 101 GLU A N 1
ATOM 803 C CA . GLU A 1 101 ? -2.583 11.426 9.912 1.00 98.19 101 GLU A CA 1
ATOM 804 C C . GLU A 1 101 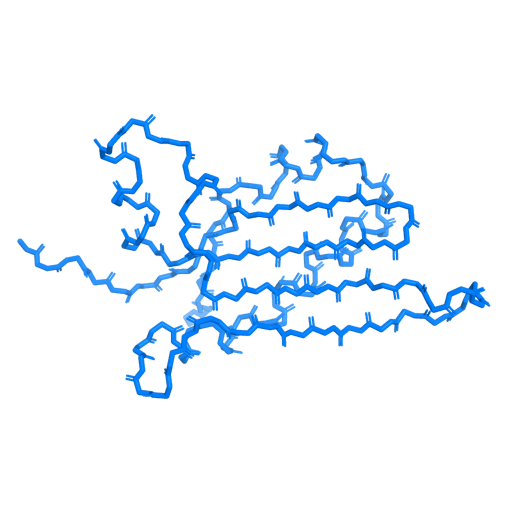? -1.903 10.207 9.269 1.00 98.19 101 GLU A C 1
ATOM 806 O O . GLU A 1 101 ? -0.675 10.079 9.276 1.00 98.19 101 GLU A O 1
ATOM 811 N N . ALA A 1 102 ? -2.694 9.305 8.682 1.00 98.00 102 ALA A N 1
ATOM 812 C CA . ALA A 1 102 ? -2.173 8.130 7.999 1.00 98.00 102 ALA A CA 1
ATOM 813 C C . ALA A 1 102 ? -1.374 8.518 6.745 1.00 98.00 102 ALA A C 1
ATOM 815 O O . ALA A 1 102 ? -0.291 7.975 6.508 1.00 98.00 102 ALA A O 1
ATOM 816 N N . ARG A 1 103 ? -1.865 9.488 5.963 1.00 97.62 103 ARG A N 1
ATOM 817 C CA . ARG A 1 103 ? -1.155 10.018 4.792 1.00 97.62 103 ARG A CA 1
ATOM 818 C C . ARG A 1 103 ? 0.136 10.715 5.188 1.00 97.62 103 ARG A C 1
ATOM 820 O O . ARG A 1 103 ? 1.162 10.411 4.593 1.00 97.62 103 ARG A O 1
ATOM 827 N N . GLU A 1 104 ? 0.115 11.575 6.200 1.00 97.69 104 GLU A N 1
ATOM 828 C CA . GLU A 1 104 ? 1.319 12.2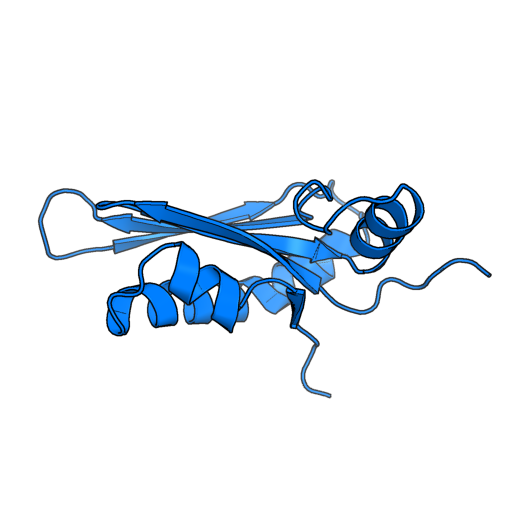47 6.701 1.00 97.69 104 GLU A CA 1
ATOM 829 C C . GLU A 1 104 ? 2.401 11.237 7.109 1.00 97.69 104 GLU A C 1
ATOM 831 O O . GLU A 1 104 ? 3.583 11.436 6.832 1.00 97.69 104 GLU A O 1
ATOM 836 N N . LYS A 1 105 ? 2.000 10.122 7.728 1.00 97.94 105 LYS A N 1
ATOM 837 C CA . LYS A 1 105 ? 2.935 9.121 8.241 1.00 97.94 105 LYS A CA 1
ATOM 838 C C . LYS A 1 105 ? 3.436 8.122 7.198 1.00 97.94 105 LYS A C 1
ATOM 840 O O . LYS A 1 105 ? 4.574 7.660 7.310 1.00 97.94 105 LYS A O 1
ATOM 845 N N . PHE A 1 106 ? 2.595 7.721 6.246 1.00 98.12 106 PHE A N 1
ATOM 846 C CA . PHE A 1 106 ? 2.871 6.559 5.395 1.00 98.12 106 PHE A CA 1
ATOM 847 C C . PHE A 1 106 ? 2.872 6.844 3.895 1.00 98.12 106 PHE A C 1
ATOM 849 O O . PHE A 1 106 ? 3.498 6.084 3.160 1.00 98.12 106 PHE A O 1
ATOM 856 N N . PHE A 1 107 ? 2.216 7.899 3.408 1.00 97.56 107 PHE A N 1
ATOM 857 C CA . PHE A 1 107 ? 2.204 8.185 1.973 1.00 97.56 107 PHE A CA 1
ATOM 858 C C . PHE A 1 107 ? 3.620 8.506 1.471 1.00 97.56 107 PHE A C 1
ATOM 860 O O . PHE A 1 107 ? 4.362 9.263 2.093 1.00 97.56 107 PHE A O 1
ATOM 867 N N . GLY A 1 108 ? 4.009 7.920 0.340 1.00 96.75 108 GLY A N 1
ATOM 868 C CA . GLY A 1 108 ? 5.357 8.031 -0.215 1.00 96.75 108 GLY A CA 1
ATOM 869 C C . GLY A 1 108 ? 6.411 7.186 0.509 1.00 96.75 108 GLY A C 1
ATOM 870 O O . GLY A 1 108 ? 7.584 7.243 0.140 1.00 96.75 108 GLY A O 1
ATOM 871 N N . LYS A 1 109 ? 6.038 6.398 1.527 1.00 96.88 109 LYS A N 1
ATOM 872 C CA . LYS A 1 109 ? 6.980 5.524 2.231 1.00 96.88 109 LYS A CA 1
ATOM 873 C C . LYS A 1 109 ? 7.418 4.376 1.324 1.00 96.88 109 LYS A C 1
ATOM 875 O O . LYS A 1 109 ? 6.587 3.678 0.745 1.00 96.88 109 LYS A O 1
ATOM 880 N N . ILE A 1 110 ? 8.730 4.180 1.261 1.00 96.25 110 ILE A N 1
ATOM 881 C CA . ILE A 1 110 ? 9.372 3.100 0.520 1.00 96.25 110 ILE A CA 1
ATOM 882 C C . ILE A 1 110 ? 9.250 1.786 1.300 1.00 96.25 110 ILE A C 1
ATOM 884 O O . ILE A 1 110 ? 9.457 1.749 2.517 1.00 96.25 110 ILE A O 1
ATOM 888 N N . ILE A 1 111 ? 8.930 0.714 0.580 1.00 90.88 111 ILE A N 1
ATOM 889 C CA . ILE A 1 111 ? 8.936 -0.664 1.061 1.00 90.88 111 ILE A CA 1
ATOM 890 C C . ILE A 1 111 ? 9.964 -1.435 0.230 1.00 90.88 111 ILE A C 1
ATOM 892 O O . ILE A 1 111 ? 9.798 -1.635 -0.976 1.00 90.88 111 ILE A O 1
ATOM 896 N N . GLU A 1 112 ? 11.040 -1.839 0.896 1.00 87.06 112 GLU A N 1
ATOM 897 C CA . GLU A 1 112 ? 12.172 -2.566 0.328 1.00 87.06 112 GLU A CA 1
ATOM 898 C C . GLU A 1 112 ? 12.318 -3.922 1.015 1.00 87.06 112 GLU A C 1
ATOM 900 O O . GLU A 1 112 ? 12.002 -4.074 2.198 1.00 87.06 112 GLU A O 1
ATOM 905 N N . ALA A 1 113 ? 12.833 -4.912 0.285 1.00 63.78 113 ALA A N 1
ATOM 906 C CA . ALA A 1 113 ? 13.278 -6.154 0.899 1.00 63.78 113 ALA A CA 1
ATOM 907 C C . ALA A 1 113 ? 14.397 -5.838 1.897 1.00 63.78 113 ALA A C 1
ATOM 909 O O . ALA A 1 113 ? 15.378 -5.180 1.547 1.0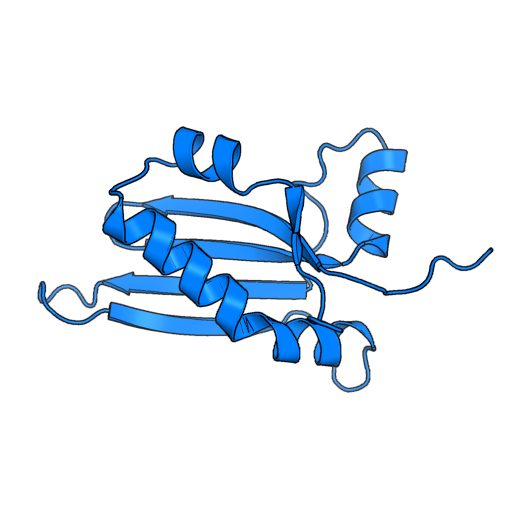0 63.78 113 ALA A O 1
ATOM 910 N N . VAL A 1 114 ? 14.262 -6.316 3.136 1.00 55.34 114 VAL A N 1
ATOM 911 C CA . VAL A 1 114 ? 15.375 -6.280 4.087 1.00 55.34 114 VAL A CA 1
ATOM 912 C C . VAL A 1 114 ? 16.487 -7.155 3.504 1.00 55.34 114 VAL A C 1
ATOM 914 O O . VAL A 1 114 ? 16.265 -8.340 3.251 1.00 55.34 114 VAL A O 1
ATOM 917 N N . ALA A 1 115 ? 17.631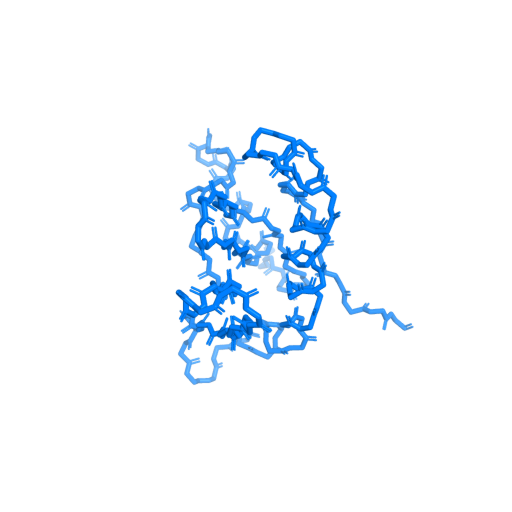 -6.530 3.215 1.00 42.22 115 ALA A N 1
ATOM 918 C CA . ALA A 1 115 ? 18.818 -7.180 2.661 1.00 42.22 115 ALA A CA 1
ATOM 919 C C . ALA A 1 115 ? 19.412 -8.238 3.603 1.00 42.22 115 ALA A C 1
ATOM 921 O O . ALA A 1 115 ? 19.350 -8.038 4.840 1.00 42.22 115 ALA A O 1
#

pLDDT: mean 91.46, std 10.44, range [42.22, 98.5]